Protein AF-A0A0H4WZ61-F1 (afdb_monomer_lite)

Foldseek 3Di:
DDPPDQPLALVSLQVQLVVCLLVLVLVSNLVSLVSSLVSDDPPDDPVVSVVSVVSNVVSVVCNVVVHNDDDDDDD

pLDDT: mean 82.92, std 18.54, range [38.53, 97.44]

Structure (mmCIF, N/CA/C/O backbone):
data_AF-A0A0H4WZ61-F1
#
_entry.id   AF-A0A0H4WZ61-F1
#
loop_
_atom_site.group_PDB
_atom_site.id
_atom_site.type_symbol
_atom_site.label_atom_id
_atom_site.label_alt_id
_atom_site.label_comp_id
_atom_site.label_asym_id
_atom_site.label_entity_id
_atom_site.label_seq_id
_atom_site.pdbx_PDB_ins_code
_atom_site.Cartn_x
_atom_site.Cartn_y
_atom_site.Cartn_z
_atom_site.occupancy
_atom_site.B_iso_or_equiv
_atom_site.auth_seq_id
_atom_site.auth_comp_id
_atom_site.auth_asym_id
_atom_site.auth_atom_id
_atom_site.pdbx_PDB_model_num
ATOM 1 N N . MET A 1 1 ? -17.629 -13.240 -9.175 1.00 39.41 1 MET A N 1
ATOM 2 C CA . MET A 1 1 ? -17.092 -12.838 -10.497 1.00 39.41 1 MET A CA 1
ATOM 3 C C . MET A 1 1 ? -16.456 -11.462 -10.322 1.00 39.41 1 MET A C 1
ATOM 5 O O . MET A 1 1 ? -17.163 -10.571 -9.903 1.00 39.41 1 MET A O 1
ATOM 9 N N . GLY A 1 2 ? -15.178 -11.157 -10.492 1.00 43.38 2 GLY A N 1
ATOM 10 C CA . GLY A 1 2 ? -13.939 -11.891 -10.688 1.00 43.38 2 GLY A CA 1
ATOM 11 C C . GLY A 1 2 ? -12.860 -10.801 -10.735 1.00 43.38 2 GLY A C 1
ATOM 12 O O . GLY A 1 2 ? -12.837 -10.043 -11.698 1.00 43.38 2 GLY A O 1
ATOM 13 N N . ARG A 1 3 ? -11.984 -10.690 -9.722 1.00 54.22 3 ARG A N 1
ATOM 14 C CA . ARG A 1 3 ? -10.743 -9.883 -9.809 1.00 54.22 3 ARG A CA 1
ATOM 15 C C . ARG A 1 3 ? -9.756 -10.574 -10.770 1.00 54.22 3 ARG A C 1
ATOM 17 O O . ARG A 1 3 ? -8.647 -10.912 -10.390 1.00 54.22 3 ARG A O 1
ATOM 24 N N . ARG A 1 4 ? -10.190 -10.896 -11.993 1.00 54.72 4 ARG A N 1
ATOM 25 C CA . ARG A 1 4 ? -9.394 -11.653 -12.975 1.00 54.72 4 ARG A CA 1
ATOM 26 C C . ARG A 1 4 ? -8.549 -10.769 -13.895 1.00 54.72 4 ARG A C 1
ATOM 28 O O . ARG A 1 4 ? -7.792 -11.321 -14.674 1.00 54.72 4 ARG A O 1
ATOM 35 N N . PHE A 1 5 ? -8.639 -9.440 -13.793 1.00 48.12 5 PHE A N 1
ATOM 36 C CA . PHE A 1 5 ? -7.921 -8.525 -14.692 1.00 48.12 5 PHE A CA 1
ATOM 37 C C . PHE A 1 5 ? -7.557 -7.180 -14.043 1.00 48.12 5 PHE A C 1
ATOM 39 O O . PHE A 1 5 ? -7.630 -6.145 -14.698 1.00 48.12 5 PHE A O 1
ATOM 46 N N . ALA A 1 6 ? -7.174 -7.150 -12.762 1.00 51.75 6 ALA A N 1
ATOM 47 C CA . ALA A 1 6 ? -6.331 -6.031 -12.342 1.00 51.75 6 ALA A CA 1
ATOM 48 C C . ALA A 1 6 ? -4.958 -6.320 -12.966 1.00 51.75 6 ALA A C 1
ATOM 50 O O . ALA A 1 6 ? -4.395 -7.371 -12.647 1.00 51.75 6 ALA A O 1
ATOM 51 N N . PRO A 1 7 ? -4.462 -5.512 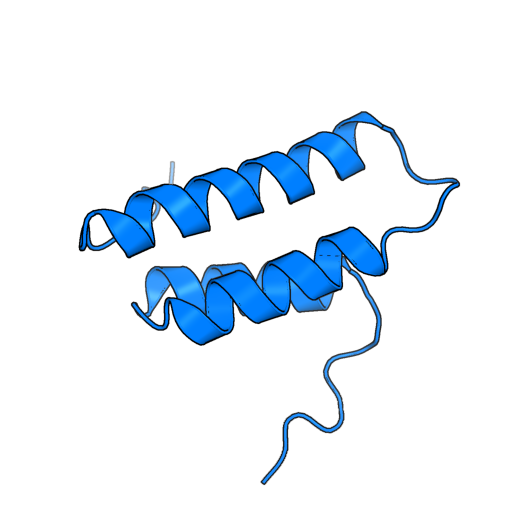-13.922 1.00 53.44 7 PRO A N 1
ATOM 52 C CA . PRO A 1 7 ? -3.156 -5.766 -14.508 1.00 53.44 7 PRO A CA 1
ATOM 53 C C . PRO A 1 7 ? -2.144 -5.864 -13.371 1.00 53.44 7 PRO A C 1
ATOM 55 O O . PRO A 1 7 ? -2.251 -5.134 -12.387 1.00 53.44 7 PRO A O 1
ATOM 58 N N . GLU A 1 8 ? -1.141 -6.727 -13.516 1.00 68.38 8 GLU A N 1
ATOM 59 C CA . GLU A 1 8 ? -0.027 -6.884 -12.566 1.00 68.38 8 GLU A CA 1
ATOM 60 C C . GLU A 1 8 ? 0.803 -5.599 -12.363 1.00 68.38 8 GLU A C 1
ATOM 62 O O . GLU A 1 8 ? 1.865 -5.620 -11.749 1.00 68.38 8 GLU A O 1
ATOM 67 N N . ASN A 1 9 ? 0.323 -4.475 -12.891 1.00 86.44 9 ASN A N 1
ATOM 68 C CA . ASN A 1 9 ? 0.875 -3.155 -12.746 1.00 86.44 9 ASN A CA 1
ATOM 69 C C . ASN A 1 9 ? 0.717 -2.668 -11.288 1.00 86.44 9 ASN A C 1
ATOM 71 O O . ASN A 1 9 ? -0.416 -2.508 -10.814 1.00 86.44 9 ASN A O 1
ATOM 75 N N . PRO A 1 10 ? 1.829 -2.356 -10.597 1.00 91.19 10 PRO A N 1
ATOM 76 C CA . PRO A 1 10 ? 1.821 -1.802 -9.246 1.00 91.19 10 PRO A CA 1
ATOM 77 C C . PRO A 1 10 ? 0.903 -0.588 -9.077 1.00 91.19 10 PRO A C 1
ATOM 79 O O . PRO A 1 10 ? 0.225 -0.486 -8.061 1.00 91.19 10 PRO A O 1
ATOM 82 N N . TYR A 1 11 ? 0.806 0.298 -10.073 1.00 91.56 11 TYR A N 1
ATOM 83 C CA . TYR A 1 11 ? -0.055 1.485 -9.998 1.00 91.56 11 TYR A CA 1
ATOM 84 C C . TYR A 1 11 ? -1.549 1.155 -10.017 1.00 91.56 11 TYR A C 1
ATOM 86 O O . TYR A 1 11 ? -2.347 1.828 -9.361 1.00 91.56 11 TYR A O 1
ATOM 94 N N . ALA A 1 12 ? -1.950 0.112 -10.749 1.00 93.19 12 ALA A N 1
ATOM 95 C CA . ALA A 1 12 ? -3.342 -0.327 -10.764 1.00 93.19 12 ALA A CA 1
ATOM 96 C C . ALA A 1 12 ? -3.740 -0.911 -9.401 1.00 93.19 12 ALA A C 1
ATOM 98 O O . ALA A 1 12 ? -4.820 -0.612 -8.888 1.00 93.19 12 ALA A O 1
ATOM 99 N N . LEU A 1 13 ? -2.836 -1.683 -8.793 1.00 93.69 13 LEU A N 1
ATOM 100 C CA . LEU A 1 13 ? -2.992 -2.209 -7.438 1.00 93.69 13 LEU A CA 1
ATOM 101 C C . LEU A 1 13 ? -3.012 -1.087 -6.389 1.00 93.69 13 LEU A C 1
ATOM 103 O O . LEU A 1 13 ? -3.907 -1.077 -5.552 1.00 93.69 13 LEU A O 1
ATOM 107 N N . GLU A 1 14 ? -2.119 -0.094 -6.482 1.00 94.88 14 GLU A N 1
ATOM 108 C CA . GLU A 1 14 ? -2.126 1.092 -5.606 1.00 94.88 14 GLU A CA 1
ATOM 109 C C . GLU A 1 14 ? -3.457 1.856 -5.706 1.00 94.88 14 GLU A C 1
ATOM 111 O O . GLU A 1 14 ? -4.055 2.252 -4.704 1.00 94.88 14 GLU A O 1
ATOM 116 N N . THR A 1 15 ? -3.965 2.038 -6.926 1.00 94.88 15 THR A N 1
ATOM 117 C CA . THR A 1 15 ? -5.244 2.722 -7.149 1.00 94.88 15 THR A CA 1
ATOM 118 C C . THR A 1 15 ? -6.405 1.931 -6.546 1.00 94.88 15 THR A C 1
ATOM 120 O O . THR A 1 15 ? -7.258 2.509 -5.867 1.00 94.88 15 THR A O 1
ATOM 123 N N . SER A 1 16 ? -6.430 0.609 -6.747 1.00 94.56 16 SER A N 1
ATOM 124 C CA . SER A 1 16 ? -7.432 -0.276 -6.139 1.00 94.56 16 SER A CA 1
ATOM 125 C C . SER A 1 16 ? -7.385 -0.200 -4.613 1.00 94.56 16 SER A C 1
ATOM 127 O O . SER A 1 16 ? -8.424 -0.002 -3.975 1.00 94.56 16 SER A O 1
ATOM 129 N N . ALA A 1 17 ? -6.181 -0.246 -4.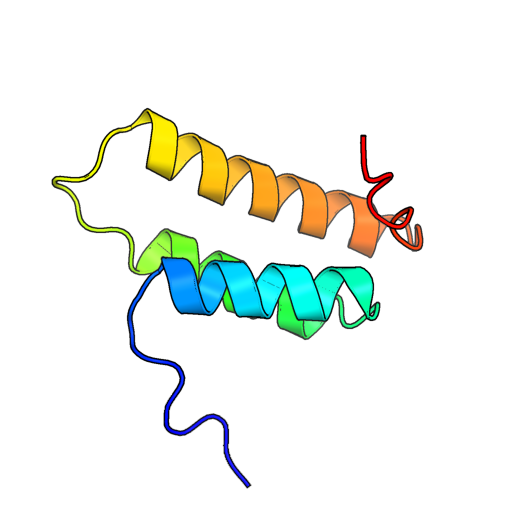039 1.00 94.94 17 ALA A N 1
ATOM 130 C CA . ALA A 1 17 ? -5.958 -0.136 -2.607 1.00 94.94 17 ALA A CA 1
ATOM 131 C C . ALA A 1 17 ? -6.492 1.183 -2.044 1.00 94.94 17 ALA A C 1
ATOM 133 O O . ALA A 1 17 ? -7.235 1.184 -1.062 1.00 94.94 17 ALA A O 1
ATOM 134 N N . ARG A 1 18 ? -6.200 2.307 -2.710 1.00 95.88 18 ARG A N 1
ATOM 135 C CA . ARG A 1 18 ? -6.699 3.633 -2.324 1.00 95.88 18 ARG A CA 1
ATOM 136 C C . ARG A 1 18 ? -8.224 3.701 -2.3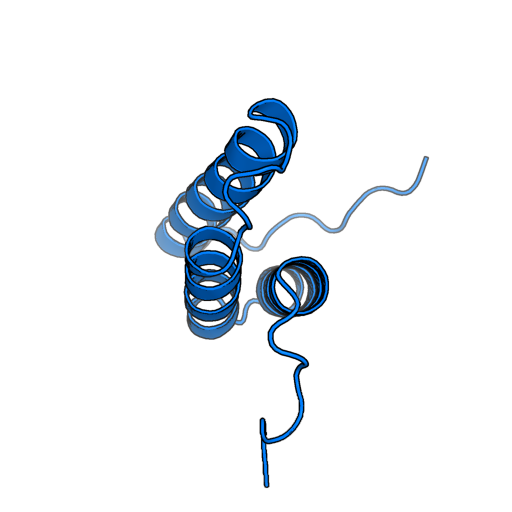60 1.00 95.88 18 ARG A C 1
ATOM 138 O O . ARG A 1 18 ? -8.843 4.190 -1.417 1.00 95.88 18 ARG A O 1
ATOM 145 N N . VAL A 1 19 ? -8.850 3.182 -3.417 1.00 95.12 19 VAL A N 1
ATOM 146 C CA . VAL A 1 19 ? -10.318 3.132 -3.523 1.00 95.12 19 VAL A CA 1
ATOM 147 C C . VAL A 1 19 ? -10.918 2.252 -2.427 1.00 95.12 19 VAL A C 1
ATOM 149 O O . VAL A 1 19 ? -11.931 2.620 -1.832 1.00 95.12 19 VAL A O 1
ATOM 152 N N . ALA A 1 20 ? -10.320 1.095 -2.147 1.00 93.25 20 ALA A N 1
ATOM 153 C CA . ALA A 1 20 ? -10.759 0.215 -1.072 1.00 93.25 20 ALA A CA 1
ATOM 154 C C . ALA A 1 20 ? -10.633 0.891 0.302 1.00 93.25 20 ALA A C 1
ATOM 156 O O . ALA A 1 20 ? -11.579 0.833 1.088 1.00 93.25 20 ALA A O 1
ATOM 157 N N . PHE A 1 21 ? -9.523 1.592 0.545 1.00 94.50 21 PHE A N 1
ATOM 158 C CA . PHE A 1 21 ? -9.250 2.307 1.788 1.00 94.50 21 PHE A CA 1
ATOM 159 C C . PHE A 1 21 ? -10.316 3.366 2.073 1.00 94.50 21 PHE A C 1
ATOM 161 O O . PHE A 1 21 ? -10.964 3.325 3.116 1.00 94.50 21 PHE A O 1
ATOM 168 N N . HIS A 1 22 ? -10.596 4.247 1.109 1.00 91.69 22 HIS A N 1
ATOM 169 C CA . HIS A 1 22 ? -11.623 5.284 1.268 1.00 91.69 22 HIS A CA 1
ATOM 170 C C . HIS A 1 22 ? -13.053 4.733 1.353 1.00 91.69 22 HIS A C 1
ATOM 172 O O . HIS A 1 22 ? -13.947 5.413 1.846 1.00 91.69 22 HIS A O 1
ATOM 178 N N . ARG A 1 23 ? -13.287 3.494 0.908 1.00 92.75 23 ARG A N 1
ATOM 179 C CA . ARG A 1 23 ? -14.568 2.790 1.086 1.00 92.75 23 ARG A CA 1
ATOM 180 C C . ARG A 1 23 ? -14.665 2.037 2.417 1.00 92.75 23 ARG A C 1
ATOM 182 O O . ARG A 1 23 ? -15.610 1.274 2.597 1.00 92.75 23 ARG A O 1
ATOM 189 N N . GLY A 1 24 ? -13.683 2.176 3.309 1.00 91.19 24 GLY A N 1
ATOM 190 C CA . GLY A 1 24 ? -13.623 1.441 4.575 1.00 91.19 24 GLY A CA 1
ATOM 191 C C . GLY A 1 24 ? -13.362 -0.060 4.410 1.00 91.19 24 GLY A C 1
ATOM 192 O O . GLY A 1 24 ? -13.460 -0.821 5.371 1.00 91.19 24 GLY A O 1
ATOM 193 N N . ARG A 1 25 ? -13.009 -0.526 3.204 1.00 94.25 25 ARG A N 1
ATOM 194 C CA . ARG A 1 25 ? -12.659 -1.930 2.947 1.00 94.25 25 ARG A CA 1
ATOM 195 C C . ARG A 1 25 ? -11.195 -2.160 3.294 1.00 94.25 25 ARG A C 1
ATOM 197 O O . ARG A 1 25 ? -10.353 -2.369 2.426 1.00 94.25 25 ARG A O 1
ATOM 204 N N . CYS A 1 26 ? -10.908 -2.110 4.586 1.00 94.19 26 CYS A N 1
ATOM 205 C CA . CYS A 1 26 ? -9.553 -2.142 5.122 1.00 94.19 26 CYS A CA 1
ATOM 206 C C . CYS A 1 26 ? -8.740 -3.372 4.710 1.00 94.19 26 CYS A C 1
ATOM 208 O O . CYS A 1 26 ? -7.583 -3.234 4.321 1.00 94.19 26 CYS A O 1
ATOM 210 N N . ARG A 1 27 ? -9.348 -4.565 4.730 1.00 93.75 27 ARG A N 1
ATOM 211 C CA . ARG A 1 27 ? -8.660 -5.789 4.296 1.00 93.75 27 ARG A CA 1
ATOM 212 C C . ARG A 1 27 ? -8.231 -5.702 2.831 1.00 93.75 27 ARG A C 1
ATOM 214 O O . ARG A 1 27 ? -7.065 -5.919 2.534 1.00 93.75 27 ARG A O 1
ATOM 221 N N . ASP A 1 28 ? -9.155 -5.310 1.952 1.00 93.56 28 ASP A N 1
ATOM 222 C CA . ASP A 1 28 ? -8.882 -5.146 0.520 1.00 93.56 28 ASP A CA 1
ATOM 223 C C . ASP A 1 28 ? -7.785 -4.099 0.272 1.00 93.56 28 ASP A C 1
ATOM 225 O O . ASP A 1 28 ? -6.898 -4.315 -0.544 1.00 93.56 28 ASP A O 1
ATOM 229 N N . ALA A 1 29 ? -7.827 -2.977 0.997 1.00 95.56 29 ALA A N 1
ATOM 230 C CA . ALA A 1 29 ? -6.846 -1.905 0.868 1.00 95.56 29 ALA A CA 1
ATOM 231 C C . ALA A 1 29 ? -5.425 -2.361 1.216 1.00 95.56 29 ALA A C 1
ATOM 233 O O . ALA A 1 29 ? -4.475 -2.070 0.492 1.00 95.56 29 ALA A O 1
ATOM 234 N N . ILE A 1 30 ? -5.282 -3.084 2.328 1.00 95.88 30 ILE A N 1
ATOM 235 C CA . ILE A 1 30 ? -3.987 -3.589 2.786 1.00 95.88 30 ILE A CA 1
ATOM 236 C C . ILE A 1 30 ? -3.471 -4.664 1.824 1.00 95.88 30 ILE A C 1
ATOM 238 O O . ILE A 1 30 ? -2.311 -4.596 1.421 1.00 95.88 30 ILE A O 1
ATOM 242 N N . GLU A 1 31 ? -4.317 -5.618 1.425 1.00 95.50 31 GLU A N 1
ATOM 243 C CA . GLU A 1 31 ? -3.941 -6.697 0.501 1.00 95.50 31 GLU A CA 1
ATOM 244 C C . GLU A 1 31 ? -3.499 -6.153 -0.865 1.00 95.50 31 GLU A C 1
ATOM 246 O O . GLU A 1 31 ? -2.433 -6.526 -1.362 1.00 95.50 31 GLU A O 1
ATOM 251 N N . ASP A 1 32 ? -4.269 -5.235 -1.457 1.00 94.94 32 ASP A N 1
ATOM 252 C CA . ASP A 1 32 ? -3.946 -4.655 -2.762 1.00 94.94 32 ASP A CA 1
ATOM 253 C C . ASP A 1 32 ? -2.651 -3.817 -2.685 1.00 94.94 32 ASP A C 1
ATOM 255 O O . ASP A 1 32 ? -1.786 -3.935 -3.557 1.00 94.94 32 ASP A O 1
ATOM 259 N N . GLN A 1 33 ? -2.442 -3.037 -1.613 1.00 96.56 33 GLN A N 1
ATOM 260 C CA . GLN A 1 33 ? -1.225 -2.229 -1.453 1.00 96.56 33 GLN A CA 1
ATOM 261 C C . GLN A 1 33 ? 0.022 -3.091 -1.193 1.00 96.56 33 GLN A C 1
ATOM 263 O O . GLN A 1 33 ? 1.111 -2.768 -1.671 1.00 96.56 33 GLN A O 1
ATOM 268 N N . GLN A 1 34 ? -0.107 -4.207 -0.469 1.00 96.25 34 GLN A N 1
ATOM 269 C CA . GLN A 1 34 ? 0.985 -5.173 -0.294 1.00 96.25 34 GLN A CA 1
ATOM 270 C C . GLN A 1 34 ? 1.410 -5.781 -1.632 1.00 96.25 34 GLN A C 1
ATOM 272 O O . GLN A 1 34 ? 2.606 -5.860 -1.920 1.00 96.25 34 GLN A O 1
ATOM 277 N N . GLN A 1 35 ? 0.443 -6.165 -2.470 1.00 95.00 35 GLN A N 1
ATOM 278 C CA . GLN A 1 35 ? 0.731 -6.667 -3.813 1.00 95.00 35 GLN A CA 1
ATOM 279 C C . GLN A 1 35 ? 1.378 -5.591 -4.687 1.00 95.00 35 GLN A C 1
ATOM 281 O O . GLN A 1 35 ? 2.320 -5.897 -5.419 1.00 95.00 35 GLN A O 1
ATOM 286 N N . ALA A 1 36 ? 0.929 -4.338 -4.570 1.00 94.50 36 ALA A N 1
ATOM 287 C CA . ALA A 1 36 ? 1.529 -3.206 -5.264 1.00 94.50 36 ALA A 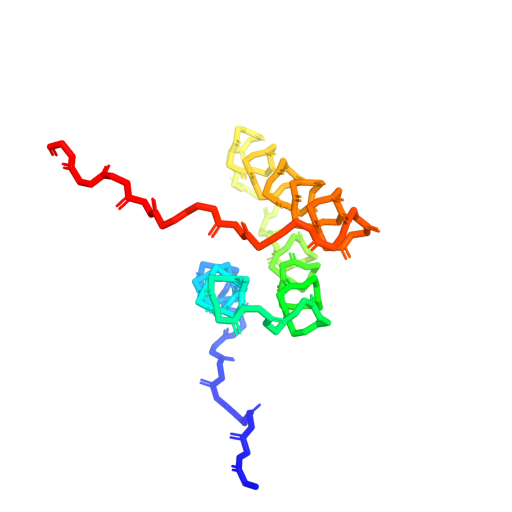CA 1
ATOM 288 C C . ALA A 1 36 ? 3.023 -3.073 -4.917 1.00 94.50 36 ALA A C 1
ATOM 290 O O . ALA A 1 36 ? 3.859 -3.074 -5.816 1.00 94.50 36 ALA A O 1
ATOM 291 N N . VAL A 1 37 ? 3.373 -3.064 -3.622 1.00 94.50 37 VAL A N 1
ATOM 292 C CA . VAL A 1 37 ? 4.771 -3.010 -3.148 1.00 94.50 37 VAL A CA 1
ATOM 293 C C . VAL A 1 37 ? 5.588 -4.205 -3.647 1.00 94.50 37 VAL A C 1
ATOM 295 O O . VAL A 1 37 ? 6.732 -4.031 -4.070 1.00 94.50 37 VAL A O 1
ATOM 298 N N . ALA A 1 38 ? 5.020 -5.413 -3.598 1.00 93.06 38 ALA A N 1
ATOM 299 C CA . ALA A 1 38 ? 5.709 -6.643 -3.987 1.00 93.06 38 ALA A CA 1
ATOM 300 C C . ALA A 1 38 ? 6.012 -6.715 -5.491 1.00 93.06 38 ALA A C 1
ATOM 302 O O . ALA A 1 38 ? 6.998 -7.334 -5.888 1.00 93.06 38 ALA A O 1
ATOM 303 N N . LYS A 1 39 ? 5.180 -6.082 -6.324 1.00 91.75 39 LYS A N 1
ATOM 304 C CA . LYS A 1 39 ? 5.317 -6.087 -7.787 1.00 91.75 39 LYS A CA 1
ATOM 305 C C . LYS A 1 39 ? 6.115 -4.905 -8.340 1.00 91.75 39 LYS A C 1
ATOM 307 O O . LYS A 1 39 ? 6.302 -4.833 -9.551 1.00 91.75 39 LYS A O 1
ATOM 312 N N . LEU A 1 40 ? 6.596 -3.992 -7.493 1.00 90.00 40 LEU A N 1
ATOM 313 C CA . LEU A 1 40 ? 7.413 -2.859 -7.934 1.00 90.00 40 LEU A CA 1
ATOM 314 C C . LEU A 1 40 ? 8.699 -3.332 -8.636 1.00 90.00 40 LEU A C 1
ATOM 316 O O . LEU A 1 40 ? 9.520 -3.994 -7.984 1.00 90.00 40 LEU A O 1
ATOM 320 N N . PRO A 1 41 ? 8.935 -2.936 -9.904 1.00 88.94 41 PRO A N 1
ATOM 321 C CA . PRO A 1 41 ? 10.182 -3.219 -10.607 1.00 88.94 41 PRO A CA 1
ATOM 322 C C . PRO A 1 41 ? 11.400 -2.726 -9.824 1.00 88.94 41 PRO A C 1
ATOM 324 O O . PRO A 1 41 ? 11.335 -1.734 -9.092 1.00 88.94 41 PRO A O 1
ATOM 327 N N . LYS A 1 42 ? 12.535 -3.420 -9.954 1.00 86.50 42 LYS A N 1
ATOM 328 C CA . LYS A 1 42 ? 13.784 -3.016 -9.281 1.00 86.50 42 LYS A CA 1
ATOM 329 C C . LYS A 1 42 ? 14.370 -1.729 -9.859 1.00 86.50 42 LYS A C 1
ATOM 331 O O . LYS A 1 42 ? 15.016 -0.999 -9.125 1.00 86.50 42 LYS A O 1
ATOM 336 N N . GLU A 1 43 ? 14.123 -1.467 -11.139 1.00 89.62 43 GLU A N 1
ATOM 337 C CA . GLU A 1 43 ? 14.608 -0.292 -11.877 1.00 89.62 43 GLU A CA 1
ATOM 338 C C . GLU A 1 43 ? 13.874 1.014 -11.544 1.00 89.62 43 GLU A C 1
ATOM 340 O O . GLU A 1 43 ? 14.290 2.082 -11.983 1.00 89.62 43 GLU A O 1
ATOM 345 N N . TRP A 1 44 ? 12.772 0.945 -10.792 1.00 84.88 44 TRP A N 1
ATOM 346 C CA . TRP A 1 44 ? 12.035 2.139 -10.395 1.00 84.88 44 TRP A CA 1
ATOM 347 C C . TRP A 1 44 ? 12.765 2.935 -9.312 1.00 84.88 44 TRP A C 1
ATOM 349 O O . TRP A 1 44 ? 13.464 2.336 -8.488 1.00 84.88 44 TRP A O 1
ATOM 359 N N . PRO A 1 45 ? 12.540 4.262 -9.254 1.00 91.19 45 PRO A N 1
ATOM 360 C CA . PRO A 1 45 ? 13.126 5.115 -8.231 1.00 91.19 45 PRO A CA 1
ATOM 361 C C . PRO A 1 45 ? 12.813 4.632 -6.812 1.00 91.19 45 PRO A C 1
ATOM 363 O O . PRO A 1 45 ? 11.689 4.220 -6.505 1.00 91.19 45 PRO A O 1
ATOM 366 N N . ASP A 1 46 ? 13.793 4.750 -5.917 1.00 91.00 46 ASP A N 1
ATOM 367 C CA . ASP A 1 46 ? 13.615 4.411 -4.502 1.00 91.00 46 ASP A CA 1
ATOM 368 C C . ASP A 1 46 ? 12.544 5.272 -3.825 1.00 91.00 46 ASP A C 1
ATOM 370 O O . ASP A 1 46 ? 11.830 4.787 -2.945 1.00 91.00 46 ASP A O 1
ATOM 374 N N . GLU A 1 47 ? 12.380 6.517 -4.277 1.00 91.69 47 GLU A N 1
ATOM 375 C CA . GLU A 1 47 ? 11.308 7.414 -3.839 1.00 91.69 47 GLU A CA 1
ATOM 376 C C . GLU A 1 47 ? 9.923 6.811 -4.103 1.00 91.69 47 GLU A C 1
ATOM 378 O O . GLU A 1 47 ? 9.074 6.775 -3.211 1.00 91.69 47 GLU A O 1
ATOM 383 N N . GLU A 1 48 ? 9.715 6.239 -5.289 1.00 91.62 48 GLU A N 1
ATOM 384 C CA . GLU A 1 48 ? 8.439 5.626 -5.653 1.00 91.62 48 GLU A CA 1
ATOM 385 C C . GLU A 1 48 ? 8.158 4.400 -4.774 1.00 91.62 48 GLU A C 1
ATOM 387 O O . GLU A 1 48 ? 7.054 4.198 -4.260 1.00 91.62 48 GLU A O 1
ATOM 392 N N . ARG A 1 49 ? 9.195 3.603 -4.498 1.00 91.81 49 ARG A N 1
ATOM 393 C CA . ARG A 1 49 ? 9.092 2.469 -3.573 1.00 91.81 49 ARG A CA 1
ATOM 394 C C . ARG A 1 49 ? 8.785 2.918 -2.148 1.00 91.81 49 ARG A C 1
ATOM 396 O O . ARG A 1 49 ? 8.003 2.256 -1.458 1.00 91.81 49 ARG A O 1
ATOM 403 N N . ALA A 1 50 ? 9.393 4.011 -1.695 1.00 95.31 50 ALA A N 1
ATOM 404 C CA . ALA A 1 50 ? 9.127 4.592 -0.387 1.00 95.31 50 ALA A CA 1
ATOM 405 C C . ALA A 1 50 ? 7.673 5.074 -0.283 1.00 95.31 50 ALA A C 1
ATOM 407 O O . ALA A 1 50 ? 7.003 4.735 0.694 1.00 95.31 50 ALA A O 1
ATOM 408 N N . ARG A 1 51 ? 7.146 5.743 -1.318 1.00 96.00 51 ARG A N 1
ATOM 409 C CA . ARG A 1 51 ? 5.744 6.189 -1.395 1.00 96.00 51 ARG A CA 1
ATOM 410 C C . ARG A 1 51 ? 4.763 5.029 -1.213 1.00 96.00 51 ARG A C 1
ATOM 412 O O . ARG A 1 51 ? 3.856 5.107 -0.384 1.00 96.00 51 ARG A O 1
ATOM 419 N N . PHE A 1 52 ? 4.966 3.922 -1.928 1.00 96.38 52 PHE A N 1
ATOM 420 C CA . PHE A 1 52 ? 4.076 2.758 -1.839 1.00 96.38 52 PHE A CA 1
ATOM 421 C C . PHE A 1 52 ? 4.108 2.108 -0.449 1.00 96.38 52 PHE A C 1
ATOM 423 O O . PHE A 1 52 ? 3.064 1.702 0.071 1.00 96.38 52 PHE A O 1
ATOM 430 N N . LYS A 1 53 ? 5.293 2.023 0.171 1.00 96.31 53 LYS A N 1
ATOM 431 C CA . LYS A 1 53 ? 5.455 1.511 1.541 1.00 96.31 53 LYS A CA 1
ATOM 432 C C . LYS A 1 53 ? 4.827 2.445 2.577 1.00 96.31 53 LYS A C 1
ATOM 434 O O . LYS A 1 53 ? 4.210 1.966 3.525 1.00 96.31 53 LYS A O 1
ATOM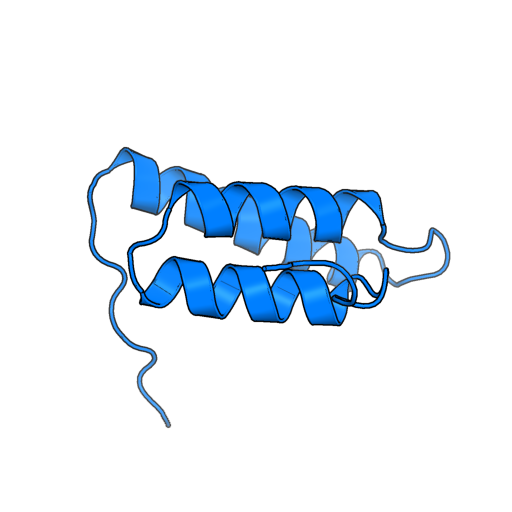 439 N N . GLN A 1 54 ? 4.942 3.758 2.388 1.00 97.44 54 GLN A N 1
ATOM 440 C CA . GLN A 1 54 ? 4.315 4.749 3.258 1.00 97.44 54 GLN A CA 1
ATOM 441 C C . GLN A 1 54 ? 2.787 4.653 3.193 1.00 97.44 54 GLN A C 1
ATOM 443 O O . GLN A 1 54 ? 2.139 4.646 4.238 1.00 97.44 54 GLN A O 1
ATOM 448 N N . ALA A 1 55 ? 2.209 4.506 1.996 1.00 96.31 55 ALA A N 1
ATOM 449 C CA . ALA A 1 55 ? 0.773 4.282 1.835 1.00 96.31 55 ALA A CA 1
ATOM 450 C C . ALA A 1 55 ? 0.310 3.006 2.560 1.00 96.31 55 ALA A C 1
ATOM 452 O O . ALA A 1 55 ? -0.678 3.048 3.292 1.00 96.31 55 ALA A O 1
ATOM 453 N N . LEU A 1 56 ? 1.063 1.903 2.446 1.00 97.06 56 LEU A N 1
ATOM 454 C CA . LEU A 1 56 ? 0.770 0.664 3.176 1.00 97.06 56 LEU A CA 1
ATOM 455 C C . LEU A 1 56 ? 0.767 0.879 4.695 1.00 97.06 56 LEU A C 1
ATOM 457 O O . LEU A 1 56 ? -0.168 0.451 5.370 1.00 97.06 56 LEU A O 1
ATOM 461 N N . ALA A 1 57 ? 1.780 1.565 5.227 1.00 96.81 57 ALA A N 1
ATOM 462 C CA . ALA A 1 57 ? 1.867 1.861 6.655 1.00 96.81 57 ALA A CA 1
ATOM 463 C C . ALA A 1 57 ? 0.695 2.736 7.134 1.00 96.81 57 ALA A C 1
ATOM 465 O O . ALA A 1 57 ? 0.152 2.502 8.214 1.00 96.81 57 ALA A O 1
ATOM 466 N N . THR A 1 58 ? 0.270 3.712 6.324 1.00 95.62 58 THR A N 1
ATOM 467 C CA . THR A 1 58 ? -0.922 4.527 6.599 1.00 95.62 58 THR A CA 1
ATOM 468 C C . THR A 1 58 ? -2.177 3.662 6.653 1.00 95.62 58 THR A C 1
ATOM 470 O O . THR A 1 58 ? -2.912 3.732 7.634 1.00 95.62 58 THR A O 1
ATOM 473 N N . TYR A 1 59 ? -2.402 2.798 5.658 1.00 95.06 59 TYR A N 1
ATOM 474 C CA . TYR A 1 59 ? -3.583 1.930 5.635 1.00 95.06 59 TYR A CA 1
ATOM 475 C C . TYR A 1 59 ? -3.605 0.989 6.834 1.00 95.06 59 TYR A C 1
ATOM 477 O O . TYR A 1 59 ? -4.635 0.867 7.485 1.00 95.06 59 TYR 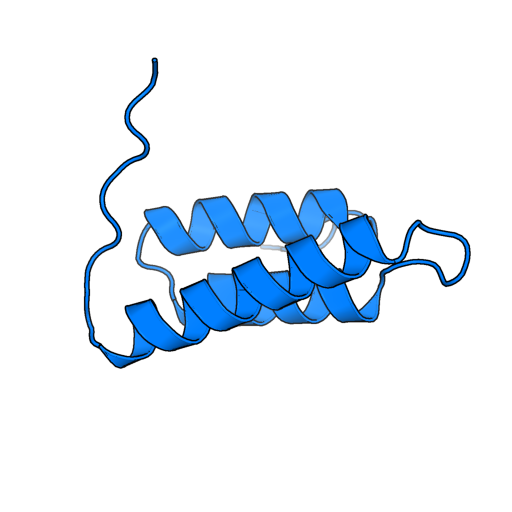A O 1
ATOM 485 N N . GLN A 1 60 ? -2.468 0.384 7.184 1.00 94.81 60 GLN A N 1
ATOM 486 C CA . GLN A 1 60 ? -2.355 -0.476 8.363 1.00 94.81 60 GLN A CA 1
ATOM 487 C C . GLN A 1 60 ? -2.680 0.270 9.660 1.00 94.81 60 GLN A C 1
ATOM 489 O O . GLN A 1 60 ? -3.415 -0.264 10.490 1.00 94.81 60 GLN A O 1
ATOM 494 N N . ARG A 1 61 ? -2.170 1.495 9.837 1.00 94.75 61 ARG A N 1
ATOM 495 C CA . ARG A 1 61 ? -2.415 2.301 11.041 1.00 94.75 61 ARG A CA 1
ATOM 496 C C . ARG A 1 61 ? -3.887 2.685 11.174 1.00 94.75 61 ARG A C 1
ATOM 498 O O . ARG A 1 61 ? -4.515 2.332 12.165 1.00 94.75 61 ARG A O 1
ATOM 505 N N . GLU A 1 62 ? -4.438 3.351 10.165 1.00 91.38 62 GLU A N 1
ATOM 506 C CA . GLU A 1 62 ? -5.806 3.888 10.198 1.00 91.38 62 GLU A CA 1
ATOM 507 C C . GLU A 1 62 ? -6.847 2.764 10.310 1.00 91.38 62 GLU A C 1
ATOM 509 O O . GLU A 1 62 ? -7.768 2.832 11.125 1.00 91.38 62 GLU A O 1
ATOM 514 N N . CYS A 1 63 ? -6.639 1.662 9.581 1.00 89.19 63 CYS A N 1
ATOM 515 C CA . CYS A 1 63 ? -7.513 0.495 9.661 1.00 89.19 63 CYS A CA 1
ATOM 516 C C . CYS A 1 63 ? -7.410 -0.270 10.984 1.00 89.19 63 CYS A C 1
ATOM 518 O O . CYS A 1 63 ? -8.382 -0.914 11.372 1.00 89.19 63 CYS A O 1
ATOM 520 N N . SER A 1 64 ? -6.274 -0.206 11.686 1.00 83.75 64 SER A N 1
ATOM 521 C CA . SER A 1 64 ? -6.144 -0.794 13.029 1.00 83.75 64 SER A CA 1
ATOM 522 C C . SER A 1 64 ? -6.803 0.078 14.096 1.00 83.75 64 SER A C 1
ATOM 524 O O . SER A 1 64 ? -7.331 -0.438 15.075 1.00 83.75 64 SER A O 1
ATOM 526 N N . SER A 1 65 ? -6.804 1.397 13.901 1.00 75.38 65 SER A N 1
ATOM 527 C CA . SER A 1 65 ? -7.430 2.358 14.813 1.00 75.38 65 SER A CA 1
ATOM 528 C C . SER A 1 65 ? -8.951 2.464 14.648 1.00 75.38 65 SER A C 1
ATOM 530 O O . SER A 1 65 ? -9.584 3.192 15.409 1.00 75.38 65 SER A O 1
ATOM 532 N N . GLY A 1 66 ? -9.550 1.774 13.666 1.00 63.12 66 GLY A N 1
ATOM 533 C CA . GLY A 1 66 ? -10.972 1.923 13.328 1.00 63.12 66 GLY A CA 1
ATOM 534 C C . GLY A 1 66 ? -11.328 3.333 12.842 1.00 63.12 66 GLY A C 1
ATOM 535 O O . GLY A 1 66 ? -12.502 3.699 12.809 1.00 63.12 66 GLY A O 1
ATOM 536 N N . ALA A 1 67 ? -10.318 4.132 12.493 1.00 58.22 67 ALA A N 1
ATOM 537 C CA . ALA A 1 67 ? -10.487 5.496 12.040 1.00 58.22 67 ALA A CA 1
ATOM 538 C C . ALA A 1 67 ? -10.959 5.464 10.585 1.00 58.22 67 ALA A C 1
ATOM 540 O O . ALA A 1 67 ? -10.267 4.966 9.695 1.00 58.22 67 ALA A O 1
ATOM 541 N N . THR A 1 68 ? -12.167 5.966 10.332 1.00 55.75 68 THR A N 1
ATOM 542 C CA . THR A 1 68 ? -12.646 6.161 8.964 1.00 55.75 68 THR A CA 1
ATOM 543 C C . THR A 1 68 ? -11.782 7.245 8.321 1.00 55.75 68 THR A C 1
ATOM 545 O O . THR A 1 68 ? -11.750 8.363 8.843 1.00 55.75 68 THR A O 1
ATOM 548 N N . PRO A 1 69 ? -11.075 6.964 7.214 1.00 57.31 69 PRO A N 1
ATOM 549 C CA . PRO A 1 69 ? -10.186 7.951 6.631 1.00 57.31 69 PRO A CA 1
ATOM 550 C C . PRO A 1 69 ? -10.975 9.168 6.159 1.00 57.31 69 PRO A C 1
ATOM 552 O O . PRO A 1 69 ? -11.979 9.035 5.454 1.00 57.31 69 PRO A O 1
ATOM 555 N N . ALA A 1 70 ? -10.500 10.356 6.535 1.00 53.75 70 ALA A N 1
ATOM 556 C CA . ALA A 1 70 ? -11.034 11.608 6.024 1.00 53.75 70 ALA A CA 1
ATOM 557 C C . ALA A 1 70 ? -10.957 11.610 4.486 1.00 53.75 70 ALA A C 1
ATOM 559 O O . ALA A 1 70 ? -9.944 11.216 3.898 1.00 53.75 70 ALA A O 1
ATOM 560 N N . ALA A 1 71 ? -12.051 12.006 3.829 1.00 48.62 71 ALA A N 1
ATOM 561 C CA . ALA A 1 71 ? -12.093 12.144 2.378 1.00 48.62 71 ALA A CA 1
ATOM 562 C C . ALA A 1 71 ? -11.020 13.148 1.912 1.00 48.62 71 ALA A C 1
ATOM 564 O O . ALA A 1 71 ? -10.763 14.122 2.623 1.00 48.62 71 ALA A O 1
ATOM 565 N N . PRO A 1 72 ? -10.387 12.941 0.743 1.00 46.19 72 PRO A N 1
ATOM 566 C CA . PRO A 1 72 ? -9.381 13.871 0.254 1.00 46.19 72 PRO A CA 1
ATOM 567 C C . PRO A 1 72 ? -10.028 15.233 -0.024 1.00 46.19 72 PRO A C 1
ATOM 569 O O . PRO A 1 72 ? -10.940 15.344 -0.844 1.00 46.19 72 PRO A O 1
ATOM 572 N N . SER A 1 73 ? -9.554 16.270 0.662 1.00 43.03 73 SER A N 1
ATOM 573 C CA . SER A 1 73 ? -9.857 17.662 0.339 1.00 43.03 73 SER A CA 1
ATOM 574 C C . SER A 1 73 ? -9.199 17.990 -1.004 1.00 43.03 73 SER A C 1
ATOM 576 O O . SER A 1 73 ? -7.974 18.039 -1.086 1.00 43.03 73 SER A O 1
ATOM 578 N N . ASN A 1 74 ? -9.990 18.170 -2.064 1.00 43.53 74 ASN A N 1
ATOM 579 C CA . ASN A 1 74 ? -9.487 18.741 -3.315 1.00 43.53 74 ASN A CA 1
ATOM 580 C C . ASN A 1 74 ? -9.149 20.219 -3.067 1.00 43.53 74 ASN A C 1
ATOM 582 O O . ASN A 1 74 ? -10.029 20.976 -2.654 1.00 43.53 74 ASN A O 1
ATOM 586 N N . GLY A 1 75 ? -7.886 20.589 -3.282 1.00 38.53 75 GLY A N 1
ATOM 587 C CA . GLY A 1 75 ? -7.434 21.973 -3.432 1.00 38.53 75 GLY A CA 1
ATOM 588 C C . GLY A 1 75 ? -7.287 22.320 -4.903 1.00 38.53 75 GLY A C 1
ATOM 589 O O . GLY A 1 75 ? -6.930 21.398 -5.672 1.00 38.53 75 GLY A O 1
#

Organism: NCBI:txid1297742

Secondary structure (DSSP, 8-state):
-------S-HHHHHHHHHHHHHTT-HHHHHHHHHHHHHT--TTS-HHHHHHHHHHHHHHHHHHHTTPPPPPP---

Radius of gyration: 12.61 Å; chains: 1; bounding box: 32×35×30 Å

InterPro domains:
  IPR011990 Tetratricopeptide-like helical domain superfamily [SSF48452] (4-62)

Sequence (75 aa):
MGRRFAPENPYALETSARVAFHRGRCRDAIEDQQQAVAKLPKEWPDEERARFKQALATYQRECSSGATPAAPSNG